Protein AF-A0A1K9YIT4-F1 (afdb_monomer_lite)

Structure (mmCIF, N/CA/C/O backbone):
data_AF-A0A1K9YIT4-F1
#
_entry.id   AF-A0A1K9YIT4-F1
#
loop_
_atom_site.group_PDB
_atom_site.id
_atom_site.type_symbol
_atom_site.label_atom_id
_atom_site.label_alt_id
_atom_site.label_comp_id
_atom_site.label_asym_id
_atom_site.label_entity_id
_atom_site.label_seq_id
_atom_site.pdbx_PDB_ins_code
_atom_site.Cartn_x
_atom_site.Cartn_y
_atom_site.Cartn_z
_atom_site.occupancy
_atom_site.B_iso_or_equiv
_atom_site.auth_seq_id
_atom_site.auth_comp_id
_atom_site.auth_asym_id
_atom_site.auth_atom_id
_atom_site.pdbx_PDB_model_num
ATOM 1 N N . MET A 1 1 ? 3.698 -16.114 3.343 1.00 74.69 1 MET A N 1
ATOM 2 C CA . MET A 1 1 ? 3.267 -16.110 4.751 1.00 74.69 1 MET A CA 1
ATOM 3 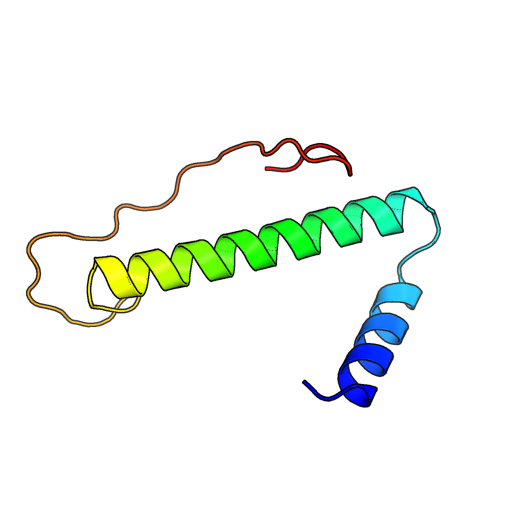C C . MET A 1 1 ? 2.570 -17.415 5.073 1.00 74.69 1 MET A C 1
ATOM 5 O O . MET A 1 1 ? 1.705 -17.833 4.311 1.00 74.69 1 MET A O 1
ATOM 9 N N . THR A 1 2 ? 2.937 -18.059 6.171 1.00 93.94 2 THR A N 1
ATOM 10 C CA . THR A 1 2 ? 2.212 -19.209 6.723 1.00 93.94 2 THR A CA 1
ATOM 11 C C . THR A 1 2 ? 1.028 -18.742 7.576 1.00 93.94 2 THR A C 1
ATOM 13 O O . THR A 1 2 ? 0.961 -17.585 7.996 1.00 93.94 2 THR A O 1
ATOM 16 N N . LYS A 1 3 ? 0.086 -19.644 7.883 1.00 91.44 3 LYS A N 1
ATOM 17 C CA . LYS A 1 3 ? -1.034 -19.335 8.791 1.00 91.44 3 LYS A CA 1
ATOM 18 C C . LYS A 1 3 ? -0.547 -18.867 10.172 1.00 91.44 3 LYS A C 1
ATOM 20 O O . LYS A 1 3 ? -1.133 -17.964 10.755 1.00 91.44 3 LYS A O 1
ATOM 25 N N . GLN A 1 4 ? 0.545 -19.448 10.667 1.00 94.44 4 GLN A N 1
ATOM 26 C CA . GLN A 1 4 ? 1.132 -19.097 11.962 1.00 94.44 4 GLN A CA 1
ATOM 27 C C . GLN A 1 4 ? 1.727 -17.683 11.963 1.00 94.44 4 GLN A C 1
ATOM 29 O O . GLN A 1 4 ? 1.563 -16.949 12.933 1.00 94.44 4 GLN A O 1
ATOM 34 N N . GLU A 1 5 ? 2.367 -17.276 10.864 1.00 93.69 5 GLU A N 1
ATOM 35 C CA . GLU A 1 5 ? 2.901 -15.918 10.698 1.00 93.69 5 GLU A CA 1
ATOM 36 C C . GLU A 1 5 ? 1.783 -14.870 10.648 1.00 93.69 5 GLU A C 1
ATOM 38 O O . GLU A 1 5 ? 1.895 -13.821 11.280 1.00 93.69 5 GLU A O 1
ATOM 43 N N . LEU A 1 6 ? 0.677 -15.178 9.961 1.00 90.81 6 LEU A N 1
ATOM 44 C CA . LEU A 1 6 ? -0.509 -14.317 9.920 1.00 90.81 6 LEU A CA 1
ATOM 45 C C . LEU A 1 6 ? -1.144 -14.144 11.303 1.00 90.81 6 LEU A C 1
ATOM 47 O O . LEU A 1 6 ? -1.479 -13.029 11.694 1.00 90.81 6 LEU A O 1
ATOM 51 N N . GLU A 1 7 ? -1.283 -15.231 12.064 1.00 92.69 7 GLU A N 1
ATOM 52 C CA . GLU A 1 7 ? -1.807 -15.169 13.430 1.00 92.69 7 GLU A CA 1
ATOM 53 C C . GLU A 1 7 ? -0.885 -14.378 14.366 1.00 92.69 7 GLU A C 1
ATOM 55 O O . GLU A 1 7 ? -1.370 -13.620 15.206 1.00 92.69 7 GLU A O 1
ATOM 60 N N . ALA A 1 8 ? 0.435 -14.525 14.229 1.00 95.12 8 ALA A N 1
ATOM 61 C CA . ALA A 1 8 ? 1.401 -13.755 15.007 1.00 95.12 8 ALA A CA 1
ATOM 62 C C . ALA A 1 8 ? 1.317 -12.255 14.688 1.00 95.12 8 ALA A C 1
ATOM 64 O O . ALA A 1 8 ? 1.248 -11.438 15.606 1.00 95.12 8 ALA A O 1
ATOM 65 N N . PHE A 1 9 ? 1.241 -11.899 13.404 1.00 91.88 9 PHE A N 1
ATOM 66 C CA . PHE A 1 9 ? 1.047 -10.520 12.961 1.00 91.88 9 PHE A CA 1
ATOM 67 C C . PHE A 1 9 ? -0.264 -9.926 13.490 1.00 91.88 9 PHE A C 1
ATOM 69 O O . PHE A 1 9 ? -0.260 -8.841 14.069 1.00 91.88 9 PHE A O 1
ATOM 76 N N . ALA A 1 10 ? -1.376 -10.658 13.366 1.00 90.56 10 ALA A N 1
ATOM 77 C CA . ALA A 1 10 ? -2.678 -10.210 13.853 1.00 90.56 10 ALA A CA 1
ATOM 78 C C . ALA A 1 10 ? -2.682 -9.994 15.376 1.00 90.56 10 ALA A C 1
ATOM 80 O O . ALA A 1 10 ? -3.230 -9.004 15.856 1.00 90.56 10 ALA A O 1
ATOM 81 N N . LYS A 1 11 ? -2.032 -10.883 16.142 1.00 93.38 11 LYS A N 1
ATOM 82 C CA . LYS A 1 11 ? -1.873 -10.724 17.597 1.00 93.38 11 LYS A CA 1
ATOM 83 C C . LYS A 1 11 ? -1.038 -9.502 17.960 1.00 93.38 11 LYS A C 1
ATOM 85 O O . LYS A 1 11 ? -1.351 -8.849 18.950 1.00 93.38 11 LYS A O 1
ATOM 90 N N . GLU A 1 12 ? 0.007 -9.201 17.193 1.00 93.19 12 GLU A N 1
ATOM 91 C CA . GLU A 1 12 ? 0.826 -8.012 17.429 1.00 93.19 12 GLU A CA 1
ATOM 92 C C . GLU A 1 12 ? 0.042 -6.732 17.130 1.00 93.19 12 GLU A C 1
ATOM 94 O O . GLU A 1 12 ? -0.018 -5.844 17.977 1.00 93.19 12 GLU A O 1
ATOM 99 N N . ALA A 1 13 ? -0.636 -6.673 15.980 1.00 89.62 13 ALA A N 1
ATOM 100 C CA . ALA A 1 13 ? -1.474 -5.540 15.597 1.00 89.62 13 ALA A CA 1
ATOM 101 C C . ALA A 1 13 ? -2.596 -5.287 16.620 1.00 89.62 13 ALA A C 1
ATOM 103 O O . ALA A 1 13 ? -2.828 -4.146 17.020 1.00 89.62 13 ALA A O 1
ATOM 104 N N . ALA A 1 14 ? -3.233 -6.351 17.121 1.00 91.75 14 ALA A N 1
ATOM 105 C CA . ALA A 1 14 ? -4.326 -6.261 18.087 1.00 91.75 14 ALA A CA 1
ATOM 106 C C . ALA A 1 14 ? -3.937 -5.592 19.417 1.00 91.75 14 ALA A C 1
ATOM 108 O O . ALA A 1 14 ? -4.806 -5.032 20.079 1.00 91.75 14 ALA A O 1
ATOM 109 N N . LYS A 1 15 ? -2.654 -5.589 19.812 1.00 92.75 15 LYS A N 1
ATOM 110 C CA . LYS A 1 15 ? -2.204 -4.916 21.048 1.00 92.75 15 LYS A CA 1
ATOM 111 C C . LYS A 1 15 ? -2.449 -3.404 21.028 1.00 92.75 15 LYS A C 1
ATOM 113 O O . LYS A 1 15 ? -2.573 -2.797 22.090 1.00 92.75 15 LYS A O 1
ATOM 118 N N . GLY A 1 16 ? -2.477 -2.801 19.839 1.00 88.12 16 GLY A N 1
ATOM 119 C CA . GLY A 1 16 ? -2.695 -1.366 19.652 1.00 88.12 16 GLY A CA 1
ATOM 120 C C . GLY A 1 16 ? -4.162 -0.963 19.499 1.00 88.12 16 GLY A C 1
ATOM 121 O O . GLY A 1 16 ? -4.463 0.222 19.614 1.00 88.12 16 GLY A O 1
ATOM 122 N N . LEU A 1 17 ? -5.065 -1.920 19.264 1.00 93.00 17 LEU A N 1
ATOM 123 C CA . LEU A 1 17 ? -6.465 -1.661 18.928 1.00 93.00 17 LEU A CA 1
ATOM 124 C C . LEU A 1 17 ? -7.325 -1.705 20.193 1.00 93.00 17 LEU A C 1
ATOM 126 O O . LEU A 1 17 ? -7.356 -2.704 20.910 1.00 93.00 17 LEU A O 1
ATOM 130 N N . LYS A 1 18 ? -8.021 -0.608 20.480 1.00 93.19 18 LYS A N 1
ATOM 131 C CA . LYS A 1 18 ? -8.847 -0.426 21.682 1.00 93.19 18 LYS A CA 1
ATOM 132 C C . LYS A 1 18 ? -10.334 -0.342 21.359 1.00 93.19 18 LYS A C 1
ATOM 134 O O . LYS A 1 18 ? -11.155 -0.516 22.259 1.00 93.19 18 LYS A O 1
ATOM 139 N N . SER A 1 19 ? -10.683 -0.055 20.107 1.00 94.25 19 SER A N 1
ATOM 140 C CA . SER A 1 19 ? -12.057 0.166 19.667 1.00 94.25 19 SER A CA 1
ATOM 141 C C . SER A 1 19 ? -12.379 -0.533 18.342 1.00 94.25 19 SER A C 1
ATOM 143 O O . SER A 1 19 ? -11.494 -0.966 17.603 1.00 94.25 19 SER A O 1
ATOM 145 N N . GLN A 1 20 ? -13.674 -0.622 18.025 1.00 91.56 20 GLN A N 1
ATOM 146 C CA . GLN A 1 20 ? -14.136 -1.067 16.708 1.00 91.56 20 GLN A CA 1
ATOM 147 C C . GLN A 1 20 ? -13.696 -0.105 15.594 1.00 91.56 20 GLN A C 1
ATOM 149 O O . GLN A 1 20 ? -13.425 -0.556 14.485 1.00 91.56 20 GLN A O 1
ATOM 154 N N . GLN A 1 21 ? -13.594 1.196 15.888 1.00 92.38 21 GLN A N 1
ATOM 155 C CA . GLN A 1 21 ? -13.108 2.181 14.924 1.00 92.38 21 GLN A CA 1
ATOM 156 C C . GLN A 1 21 ? -11.640 1.919 14.574 1.00 92.38 21 GLN A C 1
ATOM 158 O O . GLN A 1 21 ? -11.294 1.918 13.401 1.00 92.38 21 GLN A O 1
ATOM 163 N N . ASP A 1 22 ? -10.808 1.581 15.562 1.00 93.25 22 ASP A N 1
ATOM 164 C CA . ASP A 1 22 ? -9.389 1.284 15.327 1.00 93.25 22 ASP A CA 1
ATOM 165 C C . ASP A 1 22 ? -9.228 0.063 14.402 1.00 93.25 22 ASP A C 1
ATOM 167 O O . ASP A 1 22 ? -8.334 0.021 13.558 1.00 93.25 22 ASP A O 1
ATOM 171 N N . LEU A 1 23 ? -10.109 -0.938 14.542 1.00 92.19 23 LEU A N 1
ATOM 172 C CA . LEU A 1 23 ? -10.156 -2.095 13.642 1.00 92.19 23 LEU A CA 1
ATOM 173 C C . LEU A 1 23 ? 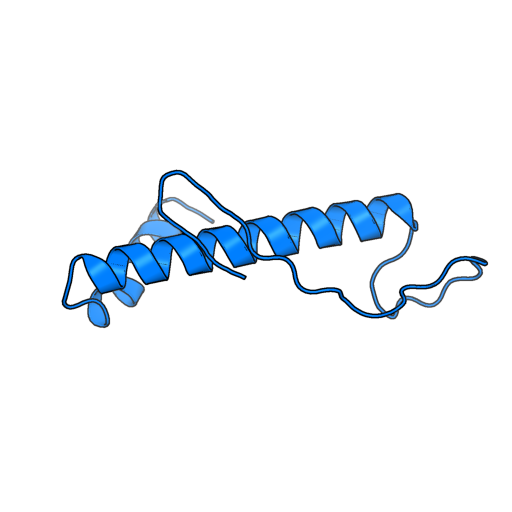-10.560 -1.705 12.215 1.00 92.19 23 LEU A C 1
ATOM 175 O O . LEU A 1 23 ? -9.994 -2.242 11.262 1.00 92.19 23 LEU A O 1
ATOM 179 N N . LEU A 1 24 ? -11.519 -0.787 12.067 1.00 92.75 24 LEU A N 1
ATOM 180 C CA . LEU A 1 24 ? -11.952 -0.285 10.764 1.00 92.75 24 LEU A CA 1
ATOM 181 C C . LEU A 1 24 ? -10.825 0.486 10.070 1.00 92.75 24 LEU A C 1
ATOM 183 O O . LEU A 1 24 ? -10.500 0.194 8.921 1.00 92.75 24 LEU A O 1
ATOM 187 N N . ASP A 1 25 ? -10.177 1.400 10.788 1.00 92.88 25 ASP A N 1
ATOM 188 C CA . ASP A 1 25 ? -9.056 2.193 10.278 1.00 92.88 25 ASP A CA 1
ATOM 189 C C . ASP A 1 25 ? -7.887 1.283 9.865 1.00 92.88 25 ASP A C 1
ATOM 191 O O . ASP A 1 25 ? -7.277 1.460 8.807 1.00 92.88 25 ASP A O 1
ATOM 195 N N . PHE A 1 26 ? -7.607 0.246 10.662 1.00 93.62 26 PHE A N 1
ATOM 196 C CA . PHE A 1 26 ? -6.598 -0.758 10.334 1.00 93.62 26 PHE A CA 1
ATOM 197 C C . PHE A 1 26 ? -6.949 -1.542 9.060 1.00 93.62 26 PHE A C 1
ATOM 199 O O . PHE A 1 26 ? -6.083 -1.754 8.209 1.00 93.62 26 PHE A O 1
ATOM 206 N N . SER A 1 27 ? -8.212 -1.944 8.897 1.00 93.00 27 SER A N 1
ATOM 207 C CA . SER A 1 27 ? -8.685 -2.633 7.691 1.00 93.00 27 SER A CA 1
ATOM 208 C C . SER A 1 27 ? -8.577 -1.752 6.440 1.00 93.00 27 SER A C 1
ATOM 210 O O . SER A 1 27 ? -8.057 -2.197 5.411 1.00 93.00 27 SER A O 1
ATOM 212 N N . GLN A 1 28 ? -8.971 -0.479 6.536 1.00 94.94 28 GLN A N 1
ATOM 213 C CA . GLN A 1 28 ? -8.833 0.490 5.446 1.00 94.94 28 GLN A CA 1
ATOM 214 C C . GLN A 1 28 ? -7.361 0.702 5.065 1.00 94.94 28 GLN A C 1
ATOM 216 O O . GLN A 1 28 ? -7.020 0.681 3.882 1.00 94.94 28 GLN A O 1
ATOM 221 N N . MET A 1 29 ? -6.466 0.819 6.052 1.00 94.38 29 MET A N 1
ATOM 222 C CA . MET A 1 29 ? -5.024 0.928 5.817 1.00 94.38 29 MET A CA 1
ATOM 223 C C . MET A 1 29 ? -4.463 -0.307 5.093 1.00 94.38 29 MET A C 1
ATOM 225 O O . MET A 1 29 ? -3.712 -0.164 4.127 1.00 94.38 29 MET A O 1
ATOM 229 N N . LEU A 1 30 ? -4.826 -1.520 5.523 1.00 94.19 30 LEU A N 1
ATOM 230 C CA . LEU A 1 30 ? -4.388 -2.755 4.859 1.00 94.19 30 LEU A CA 1
ATOM 231 C C . LEU A 1 30 ? -4.907 -2.844 3.421 1.00 94.19 30 LEU A C 1
ATOM 233 O O . LEU A 1 30 ? -4.166 -3.244 2.518 1.00 94.19 30 LEU A O 1
ATOM 237 N N . THR A 1 31 ? -6.159 -2.445 3.205 1.00 95.19 31 THR A N 1
ATOM 238 C CA . THR A 1 31 ? -6.776 -2.409 1.876 1.00 95.19 31 THR A CA 1
ATOM 239 C C . THR A 1 31 ? -6.030 -1.441 0.968 1.00 95.19 31 THR A C 1
ATOM 241 O O . THR A 1 31 ? -5.628 -1.827 -0.128 1.00 95.19 31 THR A O 1
ATOM 244 N N . LYS A 1 32 ? -5.753 -0.222 1.447 1.00 95.94 32 LYS A N 1
ATOM 245 C CA . LYS A 1 32 ? -4.952 0.772 0.728 1.00 95.94 32 LYS A CA 1
ATOM 246 C C . LYS A 1 32 ? -3.597 0.211 0.302 1.00 95.94 32 LYS A C 1
ATOM 248 O O . LYS A 1 32 ? -3.292 0.219 -0.886 1.00 95.94 32 LYS A O 1
ATOM 253 N N . ILE A 1 33 ? -2.816 -0.317 1.247 1.00 96.12 33 ILE A N 1
ATOM 254 C CA . ILE A 1 33 ? -1.470 -0.847 0.971 1.00 96.12 33 ILE A CA 1
ATOM 255 C C . ILE A 1 33 ? -1.532 -1.969 -0.071 1.00 96.12 33 ILE A C 1
ATOM 257 O O . ILE A 1 33 ? -0.696 -2.034 -0.971 1.00 96.12 33 ILE A O 1
ATOM 261 N N . THR A 1 34 ? -2.535 -2.843 0.028 1.00 96.00 34 THR A N 1
ATOM 262 C CA . THR A 1 34 ? -2.720 -3.955 -0.912 1.00 96.00 34 THR A CA 1
ATOM 263 C C . THR A 1 34 ? -3.050 -3.451 -2.317 1.00 96.00 34 THR A C 1
ATOM 265 O O . THR A 1 34 ? -2.458 -3.920 -3.288 1.00 96.00 34 THR A O 1
ATOM 268 N N . VAL A 1 35 ? -3.952 -2.471 -2.435 1.00 96.38 35 VAL A N 1
ATOM 269 C CA . VAL A 1 35 ? -4.310 -1.848 -3.717 1.00 96.38 35 VAL A CA 1
ATOM 270 C C . VAL A 1 35 ? -3.111 -1.118 -4.321 1.00 96.38 35 VAL A C 1
ATOM 272 O O . VAL A 1 35 ? -2.816 -1.309 -5.496 1.00 96.38 35 VAL A O 1
ATOM 275 N N . GLU A 1 36 ? -2.378 -0.328 -3.536 1.00 96.88 36 GLU A N 1
ATOM 276 C CA . GLU A 1 36 ? -1.172 0.364 -4.004 1.00 96.88 36 GLU A CA 1
ATOM 277 C C . GLU A 1 36 ? -0.099 -0.622 -4.479 1.00 96.88 36 GLU A C 1
ATOM 279 O O . GLU A 1 36 ? 0.532 -0.393 -5.511 1.00 96.88 36 GLU A O 1
ATOM 284 N N . ALA A 1 37 ? 0.108 -1.730 -3.764 1.00 97.56 37 ALA A N 1
ATOM 285 C CA . ALA A 1 37 ? 1.052 -2.766 -4.171 1.00 97.56 37 ALA A CA 1
ATOM 286 C C . ALA A 1 37 ? 0.633 -3.433 -5.491 1.00 97.56 37 ALA A C 1
ATOM 288 O O . ALA A 1 37 ? 1.469 -3.584 -6.382 1.00 97.56 37 ALA A O 1
ATOM 289 N N . ALA A 1 38 ? -0.652 -3.773 -5.643 1.00 97.88 38 ALA A N 1
ATOM 290 C CA . ALA A 1 38 ? -1.185 -4.346 -6.877 1.00 97.88 38 ALA A CA 1
ATOM 291 C C . ALA A 1 38 ? -1.035 -3.381 -8.066 1.00 97.88 38 ALA A C 1
ATOM 293 O O . ALA A 1 38 ? -0.489 -3.765 -9.096 1.00 97.88 38 ALA A O 1
ATOM 294 N N . LEU A 1 39 ? -1.418 -2.110 -7.901 1.00 97.81 39 LEU A N 1
ATOM 295 C CA . LEU A 1 39 ? -1.299 -1.093 -8.952 1.00 97.81 39 LEU A CA 1
ATOM 296 C C . LEU A 1 39 ? 0.158 -0.809 -9.338 1.00 97.81 39 LEU A C 1
ATOM 298 O O . LEU A 1 39 ? 0.448 -0.565 -10.507 1.00 97.81 39 LEU A O 1
ATOM 302 N N . ASN A 1 40 ? 1.091 -0.835 -8.379 1.00 97.00 40 ASN A N 1
ATOM 303 C CA . ASN A 1 40 ? 2.511 -0.701 -8.700 1.00 97.00 40 ASN A CA 1
ATOM 304 C C . ASN A 1 40 ? 3.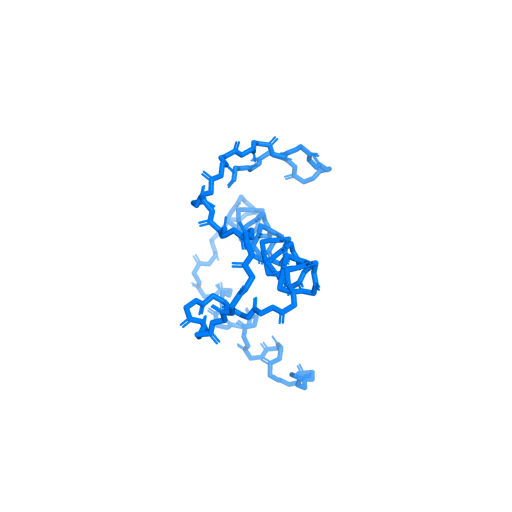018 -1.916 -9.485 1.00 97.00 40 ASN A C 1
ATOM 306 O O . ASN A 1 40 ? 3.721 -1.719 -10.467 1.00 97.00 40 ASN A O 1
ATOM 310 N N . ALA A 1 41 ? 2.621 -3.139 -9.122 1.00 97.44 41 ALA A N 1
ATOM 311 C CA . ALA A 1 41 ? 2.987 -4.334 -9.883 1.00 97.44 41 ALA A CA 1
ATOM 312 C C . ALA A 1 41 ? 2.417 -4.309 -11.315 1.00 97.44 41 ALA A C 1
ATOM 314 O O . ALA A 1 41 ? 3.126 -4.632 -12.264 1.00 97.44 41 ALA A O 1
ATOM 315 N N . GLU A 1 42 ? 1.171 -3.857 -11.491 1.00 98.06 42 GLU A N 1
ATOM 316 C CA . GLU A 1 42 ? 0.577 -3.633 -12.818 1.00 98.06 42 GLU A CA 1
ATOM 317 C C . GLU A 1 42 ? 1.343 -2.569 -13.620 1.00 98.06 42 GLU A C 1
ATOM 319 O O . GLU A 1 42 ? 1.535 -2.713 -14.827 1.00 98.06 42 GLU A O 1
ATOM 324 N N . LEU A 1 43 ? 1.817 -1.504 -12.964 1.00 97.06 43 LEU A N 1
ATOM 325 C CA . LEU A 1 43 ? 2.626 -0.469 -13.609 1.00 97.06 43 LEU A CA 1
ATOM 326 C C . LEU A 1 43 ? 4.017 -0.984 -14.008 1.00 97.06 43 LEU A C 1
ATOM 328 O O . LEU A 1 43 ? 4.520 -0.605 -15.066 1.00 97.06 43 LEU A O 1
ATOM 332 N N . ASP A 1 44 ? 4.634 -1.823 -13.176 1.00 96.00 44 ASP A N 1
ATOM 333 C CA . ASP A 1 44 ? 5.903 -2.491 -13.471 1.00 96.00 44 ASP A CA 1
ATOM 334 C C . ASP A 1 44 ? 5.766 -3.379 -14.719 1.00 96.00 44 ASP A C 1
ATOM 336 O O . ASP A 1 44 ? 6.582 -3.262 -15.633 1.00 96.00 44 ASP A O 1
ATOM 340 N N . ASP A 1 45 ? 4.700 -4.183 -14.801 1.00 96.25 45 ASP A N 1
ATOM 341 C CA . ASP A 1 45 ? 4.389 -5.025 -15.965 1.00 96.25 45 ASP A CA 1
ATOM 342 C C . ASP A 1 45 ? 4.111 -4.187 -17.224 1.00 96.25 45 ASP A C 1
ATOM 344 O O . ASP A 1 45 ? 4.702 -4.417 -18.279 1.00 96.25 45 ASP A O 1
ATOM 348 N N . HIS A 1 46 ? 3.289 -3.139 -17.101 1.00 95.81 46 HIS A N 1
ATOM 349 C CA . HIS A 1 46 ? 2.952 -2.256 -18.219 1.00 95.81 46 HIS A CA 1
ATOM 350 C C . HIS A 1 46 ? 4.173 -1.531 -18.803 1.00 95.81 46 HIS A C 1
ATOM 352 O O . HIS A 1 46 ? 4.280 -1.369 -20.020 1.00 95.81 46 HIS A O 1
ATOM 358 N N . LEU A 1 47 ? 5.076 -1.053 -17.942 1.00 95.12 47 LEU A N 1
ATOM 359 C CA . LEU A 1 47 ? 6.285 -0.349 -18.367 1.00 95.12 47 LEU A CA 1
ATOM 360 C C . LEU A 1 47 ? 7.417 -1.302 -18.767 1.00 95.12 47 LEU A C 1
ATOM 362 O O . LEU A 1 47 ? 8.310 -0.890 -19.506 1.00 95.12 47 LEU A O 1
ATOM 366 N N . GLY A 1 48 ? 7.389 -2.548 -18.290 1.00 95.44 48 GLY A N 1
ATOM 367 C CA . GLY A 1 48 ? 8.433 -3.547 -18.509 1.00 95.44 48 GLY A CA 1
ATOM 368 C C . GLY A 1 48 ? 9.697 -3.328 -17.671 1.00 95.44 48 GLY A C 1
ATOM 369 O O . GLY A 1 48 ? 10.730 -3.929 -17.966 1.00 95.44 48 GLY A O 1
ATOM 370 N N . TYR A 1 49 ? 9.646 -2.457 -16.658 1.00 95.00 49 TYR A N 1
ATOM 371 C CA . TYR A 1 49 ? 10.780 -2.171 -15.779 1.00 95.00 49 TYR A CA 1
ATOM 372 C C . TYR A 1 49 ? 10.330 -1.700 -14.387 1.00 95.00 49 TYR A C 1
ATOM 374 O O . TYR A 1 49 ? 9.346 -0.966 -14.239 1.00 95.00 49 TYR A O 1
ATOM 382 N N . GLU A 1 50 ? 11.089 -2.071 -13.355 1.00 95.50 50 GLU A N 1
ATOM 383 C CA . GLU A 1 50 ? 10.845 -1.683 -11.962 1.00 95.50 50 GLU A CA 1
ATOM 384 C C . GLU A 1 50 ? 11.248 -0.227 -11.674 1.00 95.50 50 GLU A C 1
ATOM 386 O O . GLU A 1 50 ? 12.061 0.395 -12.363 1.00 95.50 50 GLU A O 1
ATOM 391 N N . LYS A 1 51 ? 10.720 0.354 -10.594 1.00 93.88 51 LYS A N 1
ATOM 392 C CA . LYS A 1 51 ? 11.088 1.719 -10.189 1.00 93.88 51 LYS A CA 1
ATOM 393 C C . LYS A 1 51 ? 12.608 1.847 -9.979 1.00 93.88 51 LYS A C 1
ATOM 395 O O . LYS A 1 51 ? 13.203 1.123 -9.192 1.00 93.88 51 LYS A O 1
ATOM 400 N N . ASN A 1 52 ? 13.216 2.842 -10.635 1.00 92.31 52 ASN A N 1
ATOM 401 C CA . ASN A 1 52 ? 14.663 3.128 -10.653 1.00 92.31 52 ASN A CA 1
ATOM 402 C C . ASN A 1 52 ? 15.545 2.097 -11.378 1.00 92.31 52 ASN A C 1
ATOM 404 O O . ASN A 1 52 ? 16.771 2.246 -11.378 1.00 92.31 52 ASN A O 1
ATOM 408 N N . GLN A 1 53 ? 14.963 1.090 -12.028 1.00 94.12 53 GLN A N 1
ATOM 409 C CA . GLN A 1 53 ? 15.716 0.226 -12.925 1.00 94.12 53 GLN A CA 1
ATOM 410 C C . GLN A 1 53 ? 16.206 1.041 -14.130 1.00 94.12 53 GLN A C 1
ATOM 412 O O . GLN A 1 53 ? 15.478 1.867 -14.683 1.00 94.12 53 GLN A O 1
ATOM 417 N N . LYS A 1 54 ? 17.465 0.828 -14.534 1.00 90.94 54 LYS A N 1
ATOM 418 C CA . LYS A 1 54 ? 17.989 1.416 -15.771 1.00 90.94 54 LYS A CA 1
ATOM 419 C C . LYS A 1 54 ? 17.282 0.768 -16.952 1.00 90.94 54 LYS A C 1
ATOM 421 O O . LYS A 1 54 ? 17.395 -0.442 -17.125 1.00 90.94 54 LYS A O 1
ATOM 426 N N . ASP A 1 55 ? 16.629 1.584 -17.766 1.00 89.81 55 ASP A N 1
ATOM 427 C CA . ASP A 1 55 ? 15.950 1.126 -18.968 1.00 89.81 55 ASP A CA 1
ATOM 428 C C . ASP A 1 55 ? 16.058 2.152 -20.111 1.00 89.81 55 ASP A C 1
ATOM 430 O O . ASP A 1 55 ? 16.354 3.331 -19.891 1.00 89.81 55 ASP A O 1
ATOM 434 N N . THR A 1 56 ? 15.870 1.680 -21.345 1.00 89.94 56 THR A N 1
ATOM 435 C CA . THR A 1 56 ? 15.948 2.486 -22.578 1.00 89.94 56 THR A CA 1
ATOM 436 C C . THR A 1 56 ? 14.576 2.881 -23.140 1.00 89.94 56 THR A C 1
ATOM 438 O O . THR A 1 56 ? 14.503 3.430 -24.243 1.00 89.94 56 THR A O 1
ATOM 441 N N . SER A 1 57 ? 13.490 2.627 -22.398 1.00 89.00 57 SER A N 1
ATOM 442 C CA . SER A 1 57 ? 12.128 3.028 -22.755 1.00 89.00 57 SER A CA 1
ATOM 443 C C . SER A 1 57 ? 11.997 4.535 -22.975 1.00 89.00 57 SER A C 1
ATOM 445 O O . SER A 1 57 ? 12.729 5.349 -22.422 1.00 89.00 57 SER A O 1
ATOM 447 N N . ARG A 1 58 ? 11.018 4.914 -23.800 1.00 92.75 58 ARG A N 1
ATOM 448 C CA . ARG A 1 58 ? 10.616 6.312 -24.023 1.00 92.75 58 ARG A CA 1
ATOM 449 C C . ARG A 1 58 ? 9.550 6.789 -23.034 1.00 92.75 58 ARG A C 1
ATOM 451 O O . ARG A 1 58 ? 9.253 7.981 -23.012 1.00 92.75 58 ARG A O 1
ATOM 458 N N . ASN A 1 59 ? 8.947 5.874 -22.275 1.00 94.00 59 ASN A N 1
ATOM 459 C CA . ASN A 1 59 ? 7.919 6.171 -21.286 1.00 94.00 59 ASN A CA 1
ATOM 460 C C . ASN A 1 59 ? 8.501 6.025 -19.879 1.00 94.00 59 ASN A C 1
ATOM 462 O O . ASN A 1 59 ? 9.083 4.989 -19.562 1.00 94.00 59 ASN A O 1
ATOM 466 N N . TYR A 1 60 ? 8.324 7.053 -19.047 1.00 93.75 60 TYR A N 1
ATOM 467 C CA . TYR A 1 60 ? 8.901 7.118 -17.710 1.00 93.75 60 TYR A CA 1
ATOM 468 C C . TYR A 1 60 ? 7.838 7.387 -16.651 1.00 93.75 60 TYR A C 1
ATOM 470 O O . TYR A 1 60 ? 6.912 8.173 -16.853 1.00 93.75 60 TYR A O 1
ATOM 478 N N . ARG A 1 61 ? 8.015 6.769 -15.481 1.00 95.00 61 ARG A N 1
ATOM 479 C CA . ARG A 1 61 ? 7.198 7.047 -14.293 1.00 95.00 61 ARG A CA 1
ATOM 480 C C . ARG A 1 61 ? 7.240 8.532 -13.951 1.00 95.00 61 ARG A C 1
ATOM 482 O O . ARG A 1 61 ? 8.318 9.110 -13.834 1.00 95.00 61 ARG A O 1
ATOM 489 N N . ASN A 1 62 ? 6.069 9.115 -13.719 1.00 95.50 62 ASN A N 1
ATOM 490 C CA . ASN A 1 62 ? 5.907 10.547 -13.484 1.00 95.50 62 ASN A CA 1
ATOM 491 C C . ASN A 1 62 ? 5.164 10.826 -12.167 1.00 95.50 62 ASN A C 1
ATOM 493 O O . ASN A 1 62 ? 4.099 11.438 -12.146 1.00 95.50 62 ASN A O 1
ATOM 497 N N . GLY A 1 63 ? 5.720 10.331 -11.060 1.00 95.00 63 GLY A N 1
ATOM 498 C CA . GLY A 1 63 ? 5.152 10.533 -9.727 1.00 95.00 63 GLY A CA 1
ATOM 499 C C . GLY A 1 63 ? 3.878 9.726 -9.465 1.00 95.00 63 GLY A C 1
ATOM 500 O O . GLY A 1 63 ? 3.703 8.628 -9.991 1.00 95.00 63 GLY A O 1
ATOM 501 N N . HIS A 1 64 ? 3.024 10.269 -8.598 1.00 95.94 64 HIS A N 1
ATOM 502 C CA . HIS A 1 64 ? 1.801 9.640 -8.103 1.00 95.94 64 HIS A CA 1
ATOM 503 C C . HIS A 1 64 ? 0.659 10.663 -8.091 1.00 95.94 64 HIS A C 1
ATOM 505 O O . HIS A 1 64 ? 0.901 11.870 -8.047 1.00 95.94 64 HIS A O 1
ATOM 511 N N . SER A 1 65 ? -0.583 10.183 -8.118 1.00 96.88 65 SER A N 1
ATOM 512 C CA . SER A 1 65 ? -1.784 11.009 -7.988 1.00 96.88 65 SER A CA 1
ATOM 513 C C . SER A 1 65 ? -2.676 10.433 -6.895 1.00 96.88 65 SER A C 1
ATOM 515 O O . SER A 1 65 ? -2.848 9.217 -6.821 1.00 96.88 65 SER A O 1
ATOM 517 N N . SER A 1 66 ? -3.220 11.307 -6.052 1.00 97.00 66 SER A N 1
ATOM 518 C CA . SER A 1 66 ? -4.146 10.941 -4.983 1.00 97.00 66 SER A CA 1
ATOM 519 C C . SER A 1 66 ? -5.530 10.597 -5.522 1.00 97.00 66 SER A C 1
ATOM 521 O O . SER A 1 66 ? -6.043 11.267 -6.423 1.00 97.00 66 SER A O 1
ATOM 523 N N . LYS A 1 67 ? -6.179 9.599 -4.919 1.00 96.50 67 LYS A N 1
ATOM 524 C CA . LYS A 1 67 ? -7.573 9.260 -5.207 1.00 96.50 67 LYS A CA 1
ATOM 525 C C . LYS A 1 67 ? -8.261 8.724 -3.959 1.00 96.50 67 LYS A C 1
ATOM 527 O O . LYS A 1 67 ? -7.896 7.671 -3.462 1.00 96.50 67 LYS A O 1
ATOM 532 N N . THR A 1 68 ? -9.340 9.375 -3.540 1.00 97.12 68 THR A N 1
ATOM 533 C CA . THR A 1 68 ? -10.211 8.839 -2.489 1.00 97.12 68 THR A CA 1
ATOM 534 C C . THR A 1 68 ? -11.066 7.697 -3.037 1.00 97.12 68 THR A C 1
ATOM 536 O O . THR A 1 68 ? -11.859 7.881 -3.968 1.00 97.12 68 THR A O 1
ATOM 539 N N . LEU A 1 69 ? -10.919 6.513 -2.455 1.00 95.12 69 LEU A N 1
ATOM 540 C CA . LEU A 1 69 ? -11.705 5.324 -2.751 1.00 95.12 69 LEU A CA 1
ATOM 541 C C . LEU A 1 69 ? -12.881 5.218 -1.782 1.00 95.12 69 LEU A C 1
ATOM 543 O O . LEU A 1 69 ? -12.773 5.544 -0.603 1.00 95.12 69 LEU A O 1
ATOM 547 N N . LYS A 1 70 ? -14.025 4.771 -2.303 1.00 96.12 70 LYS A N 1
ATOM 548 C CA . LYS A 1 70 ? -15.224 4.473 -1.517 1.00 96.12 70 LYS A CA 1
ATOM 549 C C . LYS A 1 70 ? -15.484 2.978 -1.608 1.00 96.12 70 LYS A C 1
ATOM 551 O O . LYS A 1 70 ? -15.604 2.453 -2.711 1.00 96.12 70 LYS A O 1
ATOM 556 N N . THR A 1 71 ? -15.570 2.336 -0.457 1.00 93.38 71 THR A N 1
ATOM 557 C CA . THR A 1 71 ? -15.796 0.898 -0.284 1.00 93.38 71 THR A CA 1
ATOM 558 C C . THR A 1 71 ? -16.965 0.686 0.674 1.00 93.38 71 THR A C 1
ATOM 560 O O . THR A 1 71 ? -17.453 1.649 1.276 1.00 93.38 71 THR A O 1
ATOM 563 N N . GLU A 1 72 ? -17.426 -0.553 0.830 1.00 91.81 72 GLU A N 1
ATOM 564 C CA . GLU A 1 72 ? -18.413 -0.915 1.853 1.00 91.81 72 GLU A CA 1
ATOM 565 C C . GLU A 1 72 ? -17.961 -0.548 3.276 1.00 91.81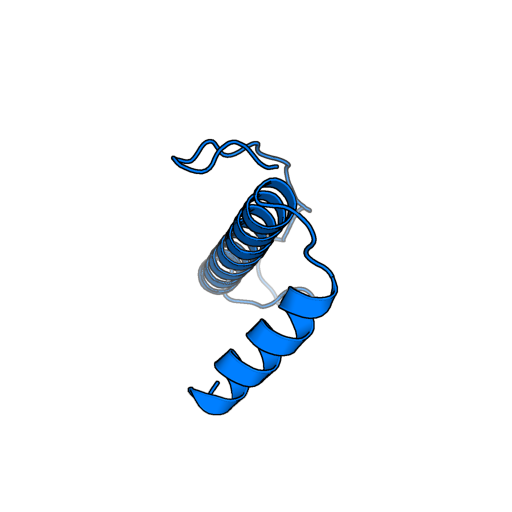 72 GLU A C 1
ATOM 567 O O . GLU A 1 72 ? -18.786 -0.132 4.090 1.00 91.81 72 GLU A O 1
ATOM 572 N N . ASP A 1 73 ? -16.654 -0.604 3.538 1.00 86.88 73 ASP A N 1
ATOM 573 C CA . ASP A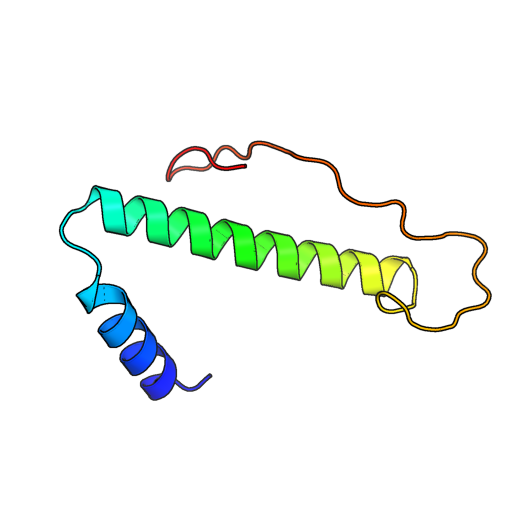 1 73 ? -16.045 -0.348 4.845 1.00 86.88 73 ASP A CA 1
ATOM 574 C C . ASP A 1 73 ? -15.683 1.133 5.061 1.00 86.88 73 ASP A C 1
ATOM 576 O O . ASP A 1 73 ? -15.061 1.499 6.058 1.00 86.88 73 ASP A O 1
ATOM 580 N N . GLY A 1 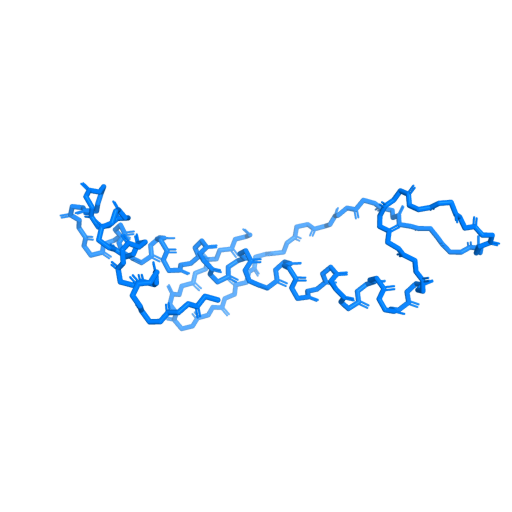74 ? -16.071 2.023 4.142 1.00 91.44 74 GLY A N 1
ATOM 581 C CA . GLY A 1 74 ? -15.879 3.469 4.268 1.00 91.44 74 GLY A CA 1
ATOM 582 C C . GLY A 1 74 ? -15.025 4.082 3.161 1.00 91.44 74 GLY A C 1
ATOM 583 O O . GLY A 1 74 ? -15.003 3.600 2.026 1.00 91.44 74 GLY A O 1
ATOM 584 N N . GLN A 1 75 ? -14.381 5.211 3.470 1.00 94.69 75 GLN A N 1
ATOM 585 C CA . GLN A 1 75 ? -13.609 5.996 2.505 1.00 94.69 75 GLN A CA 1
ATOM 586 C C . GLN A 1 75 ? -12.188 6.225 2.998 1.00 94.69 75 GLN A C 1
ATOM 588 O O . GLN A 1 75 ? -11.993 6.619 4.144 1.00 94.69 75 GLN A O 1
ATOM 593 N N . PHE A 1 76 ? -11.225 6.037 2.105 1.00 94.00 76 PHE A N 1
ATOM 594 C CA . PHE A 1 76 ? -9.810 6.277 2.362 1.00 94.00 76 PHE A CA 1
ATOM 595 C C . PHE A 1 76 ? -9.139 6.824 1.099 1.00 94.00 76 PHE A C 1
ATOM 597 O O . PHE A 1 76 ? -9.605 6.580 -0.014 1.00 94.00 76 PHE A O 1
ATOM 604 N N . GLU A 1 77 ? -8.082 7.610 1.278 1.00 93.12 77 GLU A N 1
ATOM 605 C CA . GLU A 1 77 ? -7.213 8.116 0.204 1.00 93.12 77 GLU A CA 1
ATOM 606 C C . GLU A 1 77 ? -5.955 7.269 0.107 1.00 93.12 77 GLU A C 1
ATOM 608 O O . GLU A 1 77 ? -5.376 6.985 1.181 1.00 93.12 77 GLU A O 1
#

Secondary structure (DSSP, 8-state):
--HHHHHHHHHHHHTT--SHHHHHHHHHHHHHHHHHHHHHHHHHHHHTS-TT-----S----------EEETTEEE-

Foldseek 3Di:
DDPVVVVVVVVVQVVPDDDPVSVLVVVVVVVVVVVVVVVQVVVCVVQVHHVPDDDPDPDDDDDDDDDWDQDPSGIDD

pLDDT: mean 93.74, std 3.23, range [74.69, 98.06]

InterPro domains:
  IPR001207 Transposase, mutator type [PF00872] (6-76)
  IPR001207 Transposase, mutator type [PTHR33217] (9-77)

Sequence (77 aa):
MTKQELEAFAKEAAKGLKSQQDLLDFSQMLTKITVEAALNAELDDHLGYEKNQKDTSRNYRNGHSSKTLKTEDGQFE

Organism: NCBI:txid80854

Radius of gyration: 16.97 Å; chains: 1; bounding box: 36×30×46 Å